Protein AF-A0A4U2Y3G5-F1 (afdb_monomer_lite)

Sequence (97 aa):
MNHSKRAIWLAVNSGHGDRLVEITQEHTRLARELIIDRYRLSEEEVEIYKARIEQLRRERESILKLFQEGGNEDGQQKNSLPKSIDHRYERPEYGCK

Organism: NCBI:txid2570228

pLDDT: mean 80.07, std 19.55, range [44.25, 97.62]

Structure (mmCIF, N/CA/C/O backbone):
data_AF-A0A4U2Y3G5-F1
#
_entry.id   AF-A0A4U2Y3G5-F1
#
loop_
_atom_site.group_PDB
_atom_site.id
_atom_site.type_symbol
_atom_site.label_atom_id
_atom_site.label_alt_id
_atom_site.label_comp_id
_atom_site.label_asym_id
_atom_site.label_entity_id
_atom_site.label_seq_id
_atom_site.pdbx_PDB_ins_code
_atom_site.Cartn_x
_atom_site.Cartn_y
_atom_site.Cartn_z
_atom_site.occupancy
_atom_site.B_iso_or_equiv
_atom_site.auth_seq_id
_atom_site.auth_comp_id
_atom_site.auth_asym_id
_atom_site.auth_atom_id
_atom_site.pdbx_PDB_model_num
ATOM 1 N N . MET A 1 1 ? -3.287 10.585 -7.423 1.00 55.94 1 MET A N 1
ATOM 2 C CA . MET A 1 1 ? -3.037 10.738 -8.877 1.00 55.94 1 MET A CA 1
ATOM 3 C C . MET A 1 1 ? -3.227 9.386 -9.547 1.00 55.94 1 MET A C 1
ATOM 5 O O . MET A 1 1 ? -2.917 8.382 -8.924 1.00 55.94 1 MET A O 1
ATOM 9 N N . ASN A 1 2 ? -3.743 9.338 -10.776 1.00 79.44 2 ASN A N 1
ATOM 10 C CA . ASN A 1 2 ? -3.848 8.076 -11.513 1.00 79.44 2 ASN A CA 1
ATOM 11 C C . ASN A 1 2 ? -2.529 7.801 -12.246 1.00 79.44 2 ASN A C 1
ATOM 13 O O . ASN A 1 2 ? -2.090 8.612 -13.062 1.00 79.44 2 ASN A O 1
ATOM 17 N N . HIS A 1 3 ? -1.899 6.666 -11.951 1.00 85.06 3 HIS A N 1
ATOM 18 C CA . HIS A 1 3 ? -0.705 6.223 -12.664 1.00 85.06 3 HIS A CA 1
ATOM 19 C C . HIS A 1 3 ? -1.080 5.660 -14.034 1.00 85.06 3 HIS A C 1
ATOM 21 O O . HIS A 1 3 ? -2.147 5.061 -14.201 1.00 85.06 3 HIS A O 1
ATOM 27 N N . SER A 1 4 ? -0.216 5.853 -15.033 1.00 89.56 4 SER A N 1
ATOM 28 C CA . SER A 1 4 ? -0.473 5.271 -16.352 1.00 89.56 4 SER A CA 1
ATOM 29 C C . SER A 1 4 ? -0.401 3.740 -16.267 1.00 89.56 4 SER A C 1
ATOM 31 O O . SER A 1 4 ? 0.413 3.187 -15.526 1.00 89.56 4 SER A O 1
ATOM 33 N N . LYS A 1 5 ? -1.224 3.026 -17.049 1.00 89.62 5 LYS A N 1
ATOM 34 C CA . LYS A 1 5 ? -1.173 1.549 -17.098 1.00 89.62 5 LYS A CA 1
ATOM 35 C C . LYS A 1 5 ? 0.233 1.042 -17.439 1.00 89.6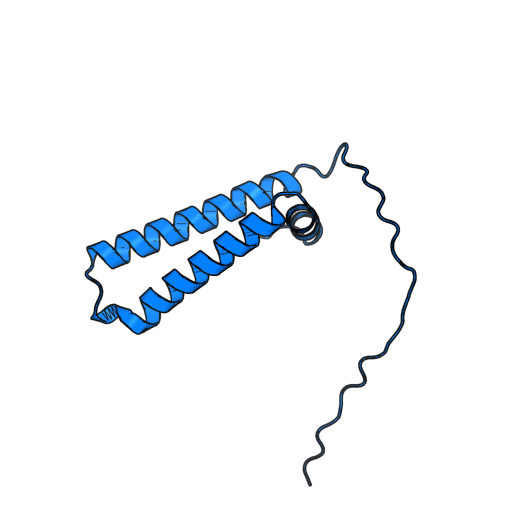2 5 LYS A C 1
ATOM 37 O O . LYS A 1 5 ? 0.659 0.018 -16.917 1.00 89.62 5 LYS A O 1
ATOM 42 N N . ARG A 1 6 ? 0.960 1.792 -18.277 1.00 90.00 6 ARG A N 1
ATOM 43 C CA . ARG A 1 6 ? 2.355 1.521 -18.631 1.00 90.00 6 ARG A CA 1
ATOM 44 C C . ARG A 1 6 ? 3.287 1.635 -17.423 1.00 90.00 6 ARG A C 1
ATOM 46 O O . ARG A 1 6 ? 4.088 0.733 -17.229 1.00 90.00 6 ARG A O 1
ATOM 53 N N . ALA A 1 7 ? 3.173 2.691 -16.616 1.00 88.88 7 ALA A N 1
ATOM 54 C CA . ALA A 1 7 ? 4.001 2.875 -15.421 1.00 88.88 7 ALA A CA 1
ATOM 55 C C . ALA A 1 7 ? 3.789 1.738 -14.413 1.00 88.88 7 ALA A C 1
ATOM 57 O O . ALA A 1 7 ? 4.751 1.181 -13.895 1.00 88.88 7 ALA A O 1
ATOM 58 N N . ILE A 1 8 ? 2.530 1.336 -14.207 1.00 89.69 8 ILE A N 1
ATOM 59 C CA . ILE A 1 8 ? 2.185 0.194 -13.350 1.00 89.69 8 ILE A CA 1
ATOM 60 C C . ILE A 1 8 ? 2.814 -1.090 -13.899 1.00 89.69 8 ILE A C 1
ATOM 62 O O . ILE A 1 8 ? 3.452 -1.826 -13.154 1.00 89.69 8 ILE A O 1
ATOM 66 N N . TRP A 1 9 ? 2.673 -1.349 -15.202 1.00 91.44 9 TRP A N 1
ATOM 67 C CA . TRP A 1 9 ? 3.247 -2.539 -15.828 1.00 91.44 9 TRP A CA 1
ATOM 68 C C . TRP A 1 9 ? 4.777 -2.574 -15.715 1.00 91.44 9 TRP A C 1
ATOM 70 O O . TRP A 1 9 ? 5.332 -3.611 -15.367 1.00 91.44 9 TRP A O 1
ATOM 80 N N . LEU A 1 10 ? 5.461 -1.451 -15.951 1.00 91.75 10 LEU A N 1
ATOM 81 C CA . LEU A 1 10 ? 6.918 -1.367 -15.812 1.00 91.75 10 LEU A CA 1
ATOM 82 C C . LEU A 1 10 ? 7.363 -1.584 -14.364 1.00 91.75 10 LEU A C 1
ATOM 84 O O . LEU A 1 10 ? 8.282 -2.358 -14.130 1.00 91.75 10 LEU A O 1
ATOM 88 N N . ALA A 1 11 ? 6.680 -0.969 -13.397 1.00 91.25 11 ALA A N 1
ATOM 89 C CA . ALA A 1 11 ? 7.004 -1.128 -11.984 1.00 91.25 11 ALA A CA 1
ATOM 90 C C . ALA A 1 11 ? 6.859 -2.588 -11.525 1.00 91.25 11 ALA A C 1
ATOM 92 O O . ALA A 1 11 ? 7.741 -3.108 -10.846 1.00 91.25 11 ALA A O 1
ATOM 93 N N . VAL A 1 12 ? 5.789 -3.270 -11.947 1.00 91.38 12 VAL A N 1
ATOM 94 C CA . VAL A 1 12 ? 5.534 -4.680 -11.603 1.00 91.38 12 VAL A CA 1
ATOM 95 C C . VAL A 1 12 ? 6.556 -5.627 -12.235 1.00 91.38 12 VAL A C 1
ATOM 97 O O . VAL A 1 12 ? 6.958 -6.586 -11.591 1.00 91.38 12 VAL A O 1
ATOM 100 N N . ASN A 1 13 ? 6.998 -5.358 -13.467 1.00 91.38 13 ASN A N 1
ATOM 101 C CA . ASN A 1 13 ? 8.005 -6.180 -14.154 1.00 91.38 13 ASN A CA 1
ATOM 102 C C . ASN A 1 13 ? 9.453 -5.753 -13.854 1.00 91.38 13 ASN A C 1
ATOM 104 O O . ASN A 1 13 ? 10.391 -6.293 -14.438 1.00 91.38 13 ASN A O 1
ATOM 108 N N . SER A 1 14 ? 9.642 -4.775 -12.970 1.00 88.94 14 SER A N 1
ATOM 109 C CA . SER A 1 14 ? 10.952 -4.376 -12.458 1.00 88.94 14 SER A CA 1
ATOM 110 C C . SER A 1 14 ? 11.288 -5.134 -11.168 1.00 88.94 14 SER A C 1
ATOM 112 O O . SER A 1 14 ? 10.464 -5.875 -10.632 1.00 88.94 14 SER A O 1
ATOM 114 N N . GLY A 1 15 ? 12.462 -4.867 -10.589 1.00 91.38 15 GLY A N 1
ATOM 115 C CA . GLY A 1 15 ? 12.821 -5.357 -9.252 1.00 91.38 15 GLY A CA 1
ATOM 116 C C . GLY A 1 15 ? 11.920 -4.856 -8.109 1.00 91.38 15 GLY A C 1
ATOM 117 O O . GLY A 1 15 ? 12.083 -5.296 -6.978 1.00 91.38 15 GLY A O 1
ATOM 118 N N . HIS A 1 16 ? 10.967 -3.952 -8.371 1.00 93.50 16 HIS A N 1
ATOM 119 C CA . HIS A 1 16 ? 10.012 -3.459 -7.372 1.00 93.50 16 HIS A CA 1
ATOM 120 C C . HIS A 1 16 ? 8.703 -4.263 -7.298 1.00 93.50 16 HIS A C 1
ATOM 122 O O . HIS A 1 16 ? 7.871 -3.966 -6.438 1.00 93.50 16 HIS A O 1
ATOM 128 N N . GLY A 1 17 ? 8.501 -5.261 -8.168 1.00 93.25 17 GLY A N 1
ATOM 129 C CA . GLY A 1 17 ? 7.273 -6.063 -8.210 1.00 93.25 17 GLY A CA 1
ATOM 130 C C . GLY A 1 17 ? 6.943 -6.730 -6.872 1.00 93.25 17 GLY A C 1
ATOM 131 O O . GLY A 1 17 ? 5.853 -6.520 -6.338 1.00 93.25 17 GLY A O 1
ATOM 132 N N . ASP A 1 18 ? 7.905 -7.446 -6.288 1.00 94.62 18 ASP A N 1
ATOM 133 C CA . ASP A 1 18 ? 7.730 -8.124 -4.996 1.00 94.62 18 ASP A CA 1
ATOM 134 C C . ASP A 1 18 ? 7.383 -7.129 -3.884 1.00 94.62 18 ASP A C 1
ATOM 136 O O . ASP A 1 18 ? 6.440 -7.332 -3.116 1.00 94.62 18 ASP A O 1
ATOM 140 N N . ARG A 1 19 ? 8.060 -5.974 -3.865 1.00 95.81 19 ARG A N 1
ATOM 141 C CA . ARG A 1 19 ? 7.801 -4.929 -2.872 1.00 95.81 19 ARG A CA 1
ATOM 142 C C . ARG A 1 19 ? 6.389 -4.347 -2.988 1.00 95.81 19 ARG A C 1
ATOM 144 O O . ARG A 1 19 ? 5.739 -4.092 -1.976 1.00 95.81 19 ARG A O 1
ATOM 151 N N . LEU A 1 20 ? 5.878 -4.162 -4.207 1.00 95.44 20 LEU A N 1
ATOM 152 C CA . LEU A 1 20 ? 4.498 -3.712 -4.433 1.00 95.44 20 LEU A CA 1
ATOM 153 C C . LEU A 1 20 ? 3.468 -4.730 -3.917 1.00 95.44 20 LEU A C 1
ATOM 155 O O . LEU A 1 20 ? 2.409 -4.337 -3.410 1.00 95.44 20 LEU A O 1
ATOM 159 N N . VAL A 1 21 ? 3.772 -6.027 -4.019 1.00 95.69 21 VAL A N 1
ATOM 160 C CA . VAL A 1 21 ? 2.930 -7.098 -3.470 1.00 95.69 21 VAL A CA 1
ATOM 161 C C . VAL A 1 21 ? 2.934 -7.054 -1.944 1.00 95.69 21 VAL A C 1
ATOM 163 O O . VAL A 1 21 ? 1.854 -7.031 -1.350 1.00 95.69 21 VAL A O 1
ATOM 166 N N . GLU A 1 22 ? 4.105 -6.957 -1.310 1.00 97.00 22 GLU A N 1
ATOM 167 C CA . GLU A 1 22 ? 4.233 -6.840 0.151 1.00 97.00 22 GLU A CA 1
ATOM 168 C C . GLU A 1 22 ? 3.437 -5.650 0.700 1.00 97.00 22 GLU A C 1
ATOM 170 O O . GLU A 1 22 ? 2.641 -5.803 1.628 1.00 97.00 22 GLU A O 1
ATOM 175 N N . ILE A 1 23 ? 3.579 -4.477 0.072 1.00 97.00 23 ILE A N 1
ATOM 176 C CA . ILE A 1 23 ? 2.831 -3.267 0.438 1.00 97.00 23 ILE A CA 1
ATOM 177 C C . ILE A 1 23 ? 1.321 -3.525 0.380 1.00 97.00 23 ILE A C 1
ATOM 179 O O . ILE A 1 23 ? 0.575 -3.123 1.276 1.00 97.00 23 ILE A O 1
ATOM 183 N N . THR A 1 24 ? 0.852 -4.201 -0.671 1.00 95.44 24 THR A N 1
ATOM 184 C CA . THR A 1 24 ? -0.576 -4.489 -0.864 1.00 95.44 24 THR A CA 1
ATOM 185 C C . T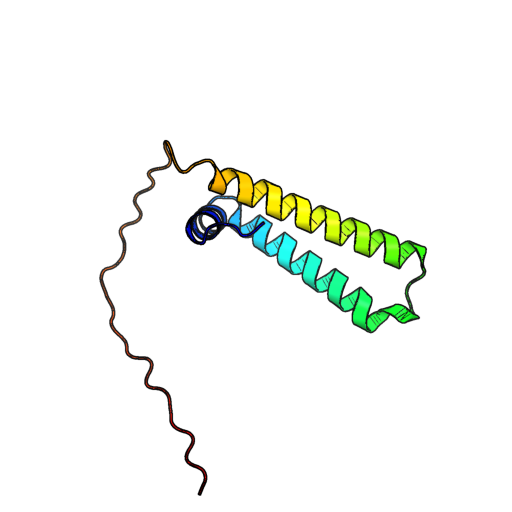HR A 1 24 ? -1.102 -5.468 0.184 1.00 95.44 24 THR A C 1
ATOM 187 O O . THR A 1 24 ? -2.210 -5.282 0.699 1.00 95.44 24 THR A O 1
ATOM 190 N N . GLN A 1 25 ? -0.318 -6.491 0.525 1.00 97.62 25 GLN A N 1
ATOM 191 C CA . GLN A 1 25 ? -0.663 -7.464 1.558 1.00 97.62 25 GLN A CA 1
ATOM 192 C C . GLN A 1 25 ? -0.741 -6.803 2.937 1.00 97.62 25 GLN A C 1
ATOM 194 O O . GLN A 1 25 ? -1.756 -6.951 3.620 1.00 97.62 25 GLN A O 1
ATOM 199 N N . GLU A 1 26 ? 0.272 -6.018 3.316 1.00 97.38 26 GLU A N 1
ATOM 200 C CA . GLU A 1 26 ? 0.304 -5.320 4.605 1.00 97.38 26 GLU A CA 1
ATOM 201 C C . GLU A 1 26 ? -0.840 -4.302 4.715 1.00 97.38 26 GLU A C 1
ATOM 203 O O . GLU A 1 26 ? -1.581 -4.303 5.698 1.00 97.38 26 GLU A O 1
ATOM 208 N N . HIS A 1 27 ? -1.065 -3.500 3.669 1.00 97.38 27 HIS A N 1
ATOM 209 C CA . HIS A 1 27 ? -2.178 -2.550 3.619 1.00 97.38 27 HIS A CA 1
ATOM 210 C C . HIS A 1 27 ? -3.530 -3.257 3.786 1.00 97.38 27 HIS A C 1
ATOM 212 O O . HIS A 1 27 ? -4.390 -2.794 4.534 1.00 97.38 27 HIS A O 1
ATOM 218 N N . THR A 1 28 ? -3.725 -4.390 3.105 1.00 96.00 28 THR A N 1
ATOM 219 C CA . THR A 1 28 ? -4.967 -5.168 3.200 1.00 96.00 28 THR A CA 1
ATOM 220 C C . THR A 1 28 ? -5.149 -5.772 4.589 1.00 96.00 28 THR A C 1
ATOM 222 O O . THR A 1 28 ? -6.271 -5.778 5.093 1.00 96.00 28 THR A O 1
ATOM 225 N N . ARG A 1 29 ? -4.072 -6.255 5.220 1.00 96.56 29 ARG A N 1
ATOM 226 C CA . ARG A 1 29 ? -4.109 -6.789 6.586 1.00 96.56 29 ARG A CA 1
ATOM 227 C C . ARG A 1 29 ? -4.549 -5.714 7.581 1.00 96.56 29 ARG A C 1
ATOM 229 O O . ARG A 1 29 ? -5.560 -5.902 8.248 1.00 96.56 29 ARG A O 1
ATOM 236 N N . LEU A 1 30 ? -3.872 -4.565 7.593 1.00 95.69 30 LEU A N 1
ATOM 237 C CA . LEU A 1 30 ? -4.183 -3.457 8.505 1.00 95.69 30 LEU A CA 1
ATOM 238 C C . LEU A 1 30 ? -5.596 -2.904 8.279 1.00 95.69 30 LEU A C 1
ATOM 240 O O . LEU A 1 30 ? -6.320 -2.620 9.229 1.00 95.69 30 LEU A O 1
ATOM 244 N N . ALA A 1 31 ? -6.028 -2.786 7.020 1.00 94.56 31 ALA A N 1
ATOM 245 C CA . ALA A 1 31 ? -7.384 -2.345 6.709 1.00 94.56 31 ALA A CA 1
ATOM 246 C C . ALA A 1 31 ? -8.445 -3.340 7.211 1.00 94.56 31 ALA A C 1
ATOM 248 O O . ALA A 1 31 ? -9.495 -2.918 7.688 1.00 94.56 31 ALA A O 1
ATOM 249 N N . ARG A 1 32 ? -8.182 -4.651 7.125 1.00 94.62 32 ARG A N 1
ATOM 250 C CA . ARG A 1 32 ? -9.081 -5.682 7.668 1.00 94.62 32 ARG A CA 1
ATOM 251 C C . ARG A 1 32 ? -9.140 -5.630 9.191 1.00 94.62 32 ARG A C 1
ATOM 253 O O . ARG A 1 32 ? -10.243 -5.649 9.724 1.00 94.62 32 ARG A O 1
ATOM 260 N N . GLU A 1 33 ? -7.999 -5.513 9.864 1.00 92.44 33 GLU A N 1
ATOM 261 C CA . GLU A 1 33 ? -7.920 -5.390 11.329 1.00 92.44 33 GLU A CA 1
ATOM 262 C C . GLU A 1 33 ? -8.687 -4.152 11.823 1.00 92.44 33 GLU A C 1
AT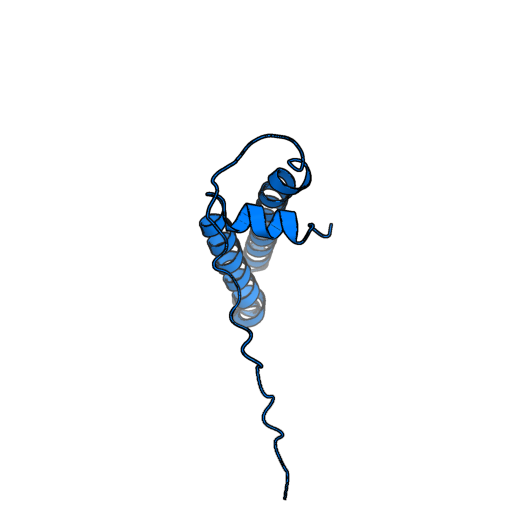OM 264 O O . GLU A 1 33 ? -9.499 -4.250 12.739 1.00 92.44 33 GLU A O 1
ATOM 269 N N . LEU A 1 34 ? -8.554 -3.010 11.136 1.00 92.50 34 LEU A N 1
ATOM 270 C CA . LEU A 1 34 ? -9.318 -1.793 11.440 1.00 92.50 34 LEU A CA 1
ATOM 271 C C . LEU A 1 34 ? -10.836 -1.933 11.247 1.00 92.50 34 LEU A C 1
ATOM 273 O O . LEU A 1 34 ? -11.590 -1.173 11.853 1.00 92.50 34 LEU A O 1
ATOM 277 N N . ILE A 1 35 ? -11.296 -2.842 10.382 1.00 91.19 35 ILE A N 1
ATOM 278 C CA . ILE A 1 35 ? -12.727 -3.074 10.132 1.00 91.19 35 ILE A CA 1
ATOM 279 C C . ILE A 1 35 ? -13.288 -4.105 11.115 1.00 91.19 35 ILE A C 1
ATOM 281 O O . ILE A 1 35 ? -14.366 -3.896 11.667 1.00 91.19 35 ILE A O 1
ATOM 285 N N . ILE A 1 36 ? -12.577 -5.216 11.314 1.00 89.62 36 ILE A N 1
ATOM 286 C CA . ILE A 1 36 ? -13.056 -6.382 12.066 1.00 89.62 36 ILE A CA 1
ATOM 287 C C . ILE A 1 36 ? -12.807 -6.207 13.566 1.00 89.62 36 ILE A C 1
ATOM 289 O O . ILE A 1 36 ? -13.724 -6.374 14.367 1.00 89.62 36 ILE A O 1
ATOM 293 N N . ASP A 1 37 ? -11.591 -5.821 13.947 1.00 88.06 37 ASP A N 1
ATOM 294 C CA . ASP A 1 37 ? -11.137 -5.786 15.339 1.00 88.06 37 ASP A CA 1
ATOM 295 C C . ASP A 1 37 ? -11.191 -4.381 15.948 1.00 88.06 37 ASP A C 1
ATOM 297 O O . ASP A 1 37 ? -10.653 -4.144 17.027 1.00 88.06 37 ASP A O 1
ATOM 301 N N . ARG A 1 38 ? -11.899 -3.439 15.309 1.00 82.25 38 ARG A N 1
ATOM 302 C CA . ARG A 1 38 ? -11.971 -2.035 15.746 1.00 82.25 38 ARG A CA 1
ATOM 303 C C . ARG A 1 38 ? -12.316 -1.863 17.226 1.00 82.25 38 ARG A C 1
ATOM 305 O O . ARG A 1 38 ? -11.787 -0.972 17.871 1.00 82.25 38 ARG A O 1
ATOM 312 N N . TYR A 1 39 ? -13.208 -2.698 17.754 1.00 84.75 39 TYR A N 1
ATOM 313 C CA . TYR A 1 39 ? -13.665 -2.633 19.147 1.00 84.75 39 TYR A CA 1
ATOM 314 C C . TYR A 1 39 ? -12.638 -3.157 20.162 1.00 84.75 39 TYR A C 1
ATOM 316 O O . TYR A 1 39 ? -12.821 -2.969 21.361 1.00 84.75 39 TYR A O 1
ATOM 324 N N . ARG A 1 40 ? -11.597 -3.853 19.693 1.00 89.81 40 ARG A N 1
ATOM 325 C CA . ARG A 1 40 ? -10.503 -4.401 20.506 1.00 89.81 40 ARG A CA 1
ATOM 326 C C . ARG A 1 40 ? -9.260 -3.517 20.499 1.00 89.81 40 ARG A C 1
ATOM 328 O O . ARG A 1 40 ? -8.398 -3.714 21.346 1.00 89.81 40 ARG A O 1
ATOM 335 N N . LEU A 1 41 ? -9.178 -2.586 19.553 1.00 89.62 41 LEU A N 1
ATOM 336 C CA . LEU A 1 41 ? -8.065 -1.661 19.411 1.00 89.62 41 LEU A CA 1
ATOM 337 C C . LEU A 1 41 ? -8.312 -0.405 20.248 1.00 89.62 41 LEU A C 1
ATOM 339 O O . LEU A 1 41 ? -9.415 0.145 20.271 1.00 89.62 41 LEU A O 1
ATOM 343 N N . SER A 1 42 ? -7.262 0.072 20.901 1.00 92.75 42 SER A N 1
ATOM 344 C CA . SER A 1 42 ? -7.229 1.406 21.491 1.00 92.75 42 SER A CA 1
ATOM 345 C C . SER A 1 42 ? -7.221 2.492 20.408 1.00 92.75 42 SER A C 1
ATOM 347 O O . SER A 1 42 ? -6.873 2.253 19.249 1.00 92.75 42 SER A O 1
ATOM 349 N N . GLU A 1 43 ? -7.578 3.722 20.782 1.00 91.75 43 GLU A N 1
ATOM 350 C CA . GLU A 1 43 ? -7.501 4.867 19.864 1.00 91.75 43 GLU A CA 1
ATOM 351 C C . GLU A 1 43 ? -6.071 5.107 19.357 1.00 91.75 43 GLU A C 1
ATOM 353 O O . GLU A 1 43 ? -5.883 5.456 18.191 1.00 91.75 43 GLU A O 1
ATOM 358 N N . GLU A 1 44 ? -5.067 4.854 20.200 1.00 94.50 44 GLU A N 1
ATOM 359 C CA . GLU A 1 44 ? -3.653 4.960 19.837 1.00 94.50 44 GLU A CA 1
ATOM 360 C C . GLU A 1 44 ? -3.265 3.921 18.774 1.00 94.50 44 GLU A C 1
ATOM 362 O O . GLU A 1 44 ? -2.687 4.275 17.747 1.00 94.50 44 GLU A O 1
ATOM 367 N N . GLU A 1 45 ? -3.649 2.653 18.953 1.00 92.75 45 GLU A N 1
ATOM 368 C CA . GLU A 1 45 ? -3.386 1.589 17.971 1.00 92.75 45 GLU A CA 1
ATOM 369 C C . GLU A 1 45 ? -4.073 1.860 16.631 1.00 92.75 45 GLU A C 1
ATOM 371 O O . GLU A 1 45 ? -3.478 1.668 15.567 1.00 92.75 45 GLU A O 1
ATOM 376 N N . VAL A 1 46 ? -5.310 2.363 16.669 1.00 93.25 46 VAL A N 1
ATOM 377 C CA . VAL A 1 46 ? -6.034 2.777 15.463 1.00 93.25 46 VAL A CA 1
ATOM 378 C C . VAL A 1 46 ? -5.258 3.857 14.709 1.00 93.25 46 VAL A C 1
ATOM 380 O O . VAL A 1 46 ? -5.163 3.800 13.479 1.00 93.25 46 VAL A O 1
ATOM 383 N N . GLU A 1 47 ? -4.693 4.835 15.415 1.00 94.81 47 GLU A N 1
ATOM 384 C CA . GLU A 1 47 ? -3.934 5.913 14.785 1.00 94.81 47 GLU A CA 1
ATOM 385 C C . GLU A 1 47 ? -2.590 5.426 14.231 1.00 94.81 47 GLU A C 1
ATOM 387 O O . GLU A 1 47 ? -2.225 5.780 13.107 1.00 94.81 47 GLU A O 1
ATOM 392 N N . ILE A 1 48 ? -1.911 4.515 14.937 1.00 95.44 48 ILE A N 1
ATOM 393 C CA . ILE A 1 48 ? -0.706 3.834 14.441 1.00 95.44 48 ILE A CA 1
ATOM 394 C C . ILE A 1 48 ? -1.011 3.083 13.138 1.00 95.44 48 ILE A C 1
ATOM 396 O O . ILE A 1 48 ? -0.264 3.194 12.162 1.00 95.44 48 ILE A O 1
ATOM 400 N N . TYR A 1 49 ? -2.124 2.348 13.078 1.00 95.31 49 TYR A N 1
ATOM 401 C CA . TYR A 1 49 ? -2.488 1.571 11.890 1.00 95.31 49 TYR A CA 1
ATOM 402 C C . TYR A 1 49 ? -2.807 2.476 10.701 1.00 95.31 49 TYR A C 1
ATOM 404 O O . TYR A 1 49 ? -2.360 2.208 9.582 1.00 95.31 49 TYR A O 1
ATOM 412 N N . LYS A 1 50 ? -3.520 3.586 10.924 1.00 95.19 50 LYS A N 1
ATOM 413 C CA . LYS A 1 50 ? -3.759 4.592 9.879 1.00 95.19 50 LYS A CA 1
ATOM 414 C C . LYS A 1 50 ? -2.459 5.223 9.389 1.00 95.19 50 LYS A C 1
ATOM 416 O O . LYS A 1 50 ? -2.264 5.325 8.178 1.00 95.19 50 LYS A O 1
ATOM 421 N N . ALA A 1 51 ? -1.569 5.613 10.301 1.00 96.69 51 ALA A N 1
ATOM 422 C CA . ALA A 1 51 ? -0.275 6.191 9.952 1.00 96.69 51 ALA A CA 1
ATOM 423 C C . ALA A 1 51 ? 0.559 5.211 9.115 1.00 96.69 51 ALA A C 1
ATOM 425 O O . ALA A 1 51 ? 1.150 5.597 8.103 1.00 96.69 51 ALA A O 1
ATOM 426 N N . ARG A 1 52 ? 0.536 3.920 9.470 1.00 97.25 52 ARG A N 1
ATOM 427 C CA . ARG A 1 52 ? 1.216 2.870 8.710 1.00 97.25 52 ARG A CA 1
ATOM 428 C C . ARG A 1 52 ? 0.607 2.663 7.323 1.00 97.25 52 ARG A C 1
ATOM 430 O O . ARG A 1 52 ? 1.343 2.587 6.343 1.00 97.25 52 ARG A O 1
ATOM 437 N N . ILE A 1 53 ? -0.721 2.635 7.214 1.00 96.88 53 ILE A N 1
ATOM 438 C CA . ILE A 1 53 ? -1.436 2.583 5.928 1.00 96.88 53 ILE A CA 1
ATOM 439 C C . ILE A 1 53 ? -1.044 3.761 5.030 1.00 96.88 53 ILE A C 1
ATOM 441 O O . ILE A 1 53 ? -0.815 3.578 3.834 1.00 96.88 53 ILE A O 1
ATOM 445 N N . GLU A 1 54 ? -0.947 4.963 5.592 1.00 97.25 54 GLU A N 1
ATOM 446 C CA . GLU A 1 54 ? -0.552 6.159 4.852 1.00 97.25 54 GLU A CA 1
ATOM 447 C C . GLU A 1 54 ? 0.911 6.091 4.393 1.00 97.25 54 GLU A C 1
ATOM 449 O O . GLU A 1 54 ? 1.217 6.402 3.241 1.00 97.25 54 GLU A O 1
ATOM 454 N N . GLN A 1 55 ? 1.815 5.593 5.240 1.00 97.38 55 GLN A N 1
ATOM 455 C CA . GLN A 1 55 ? 3.204 5.341 4.854 1.00 97.38 55 GLN A CA 1
ATOM 456 C C . GLN A 1 55 ? 3.295 4.357 3.676 1.00 97.38 55 GLN A C 1
ATOM 458 O O . GLN A 1 55 ? 3.989 4.636 2.699 1.00 97.38 55 GLN A O 1
ATOM 463 N N . LEU A 1 56 ? 2.553 3.247 3.731 1.00 97.25 56 LEU A N 1
ATOM 464 C CA . LEU A 1 56 ? 2.491 2.249 2.658 1.00 97.25 56 LEU A CA 1
ATOM 465 C C . LEU A 1 56 ? 1.961 2.842 1.343 1.00 97.25 56 LEU A C 1
ATOM 467 O O . LEU A 1 56 ? 2.447 2.509 0.261 1.00 97.25 56 LEU A O 1
ATOM 471 N N . ARG A 1 57 ? 0.988 3.759 1.413 1.00 95.69 57 ARG A N 1
ATOM 472 C CA . ARG A 1 57 ? 0.483 4.476 0.230 1.00 95.69 57 ARG A CA 1
ATOM 473 C C . ARG A 1 57 ? 1.546 5.375 -0.385 1.00 95.69 57 ARG A C 1
ATOM 475 O O . ARG A 1 57 ? 1.724 5.325 -1.600 1.00 95.69 57 ARG A O 1
ATOM 482 N N . ARG A 1 58 ? 2.269 6.140 0.435 1.00 96.31 58 ARG A N 1
ATOM 483 C CA . ARG A 1 58 ? 3.366 7.007 -0.025 1.00 96.31 58 ARG A CA 1
ATOM 484 C C . ARG A 1 58 ? 4.505 6.208 -0.643 1.00 96.31 58 ARG A C 1
ATOM 486 O O . ARG A 1 58 ? 5.047 6.626 -1.659 1.00 96.31 58 ARG A O 1
ATOM 493 N N . GLU A 1 59 ? 4.839 5.055 -0.069 1.00 96.06 59 GLU A N 1
ATOM 494 C CA . GLU A 1 59 ? 5.862 4.160 -0.616 1.00 96.06 59 GLU A CA 1
ATOM 495 C C . GLU A 1 59 ? 5.445 3.584 -1.976 1.00 96.06 59 GLU A C 1
ATOM 497 O O . GLU A 1 59 ? 6.213 3.608 -2.934 1.00 96.06 59 GLU A O 1
ATOM 502 N N . ARG A 1 60 ? 4.191 3.139 -2.115 1.00 95.12 60 ARG A N 1
ATOM 503 C CA . ARG A 1 60 ? 3.664 2.721 -3.421 1.00 95.12 60 ARG A CA 1
ATOM 504 C C . ARG A 1 60 ? 3.730 3.861 -4.439 1.00 95.12 60 ARG A C 1
ATOM 506 O O . ARG A 1 60 ? 4.111 3.642 -5.586 1.00 95.12 60 ARG A O 1
ATOM 513 N N . GLU A 1 61 ? 3.324 5.065 -4.043 1.00 93.94 61 GLU A N 1
ATOM 514 C CA . GLU A 1 61 ? 3.330 6.234 -4.925 1.00 93.94 61 GLU A CA 1
ATOM 515 C C . GLU A 1 61 ? 4.742 6.640 -5.343 1.00 93.94 61 GLU A C 1
ATOM 517 O O . GLU A 1 61 ? 4.942 6.972 -6.511 1.00 93.94 61 GLU A O 1
ATOM 522 N N . SER A 1 62 ? 5.725 6.569 -4.441 1.00 93.62 62 SER A N 1
ATOM 523 C CA . SER A 1 62 ? 7.117 6.870 -4.779 1.00 93.62 62 SER A CA 1
ATOM 524 C C . SER A 1 62 ? 7.668 5.873 -5.797 1.00 93.62 62 SER A C 1
ATOM 526 O O . SER A 1 62 ? 8.240 6.307 -6.794 1.00 93.62 62 SER A O 1
ATOM 528 N N . ILE A 1 63 ? 7.407 4.571 -5.621 1.00 92.94 63 ILE A N 1
ATOM 529 C CA . ILE A 1 63 ? 7.783 3.532 -6.592 1.00 92.94 63 ILE A CA 1
ATOM 530 C C . ILE A 1 63 ? 7.141 3.825 -7.949 1.00 92.94 63 ILE A C 1
ATOM 532 O O . ILE A 1 63 ? 7.832 3.896 -8.960 1.00 92.94 63 ILE A O 1
ATOM 536 N N . LEU A 1 64 ? 5.823 4.034 -7.990 1.00 92.12 64 LEU A N 1
ATOM 537 C CA . LEU A 1 64 ? 5.113 4.256 -9.252 1.00 92.12 64 LEU A CA 1
ATOM 538 C C . LEU A 1 64 ? 5.524 5.563 -9.941 1.00 92.12 64 LEU A C 1
ATOM 540 O O . LEU A 1 64 ? 5.486 5.637 -11.170 1.00 92.12 64 LEU A O 1
ATOM 544 N N . LYS A 1 65 ? 5.946 6.580 -9.181 1.00 92.00 65 LYS A N 1
ATOM 545 C CA . LYS A 1 65 ? 6.446 7.844 -9.730 1.00 92.00 65 LYS A CA 1
ATOM 546 C C . LYS A 1 65 ? 7.735 7.657 -10.536 1.00 92.00 65 LYS A C 1
ATOM 548 O O . LYS A 1 65 ? 7.840 8.256 -11.605 1.00 92.00 65 LYS A O 1
ATOM 553 N N . LEU A 1 66 ? 8.640 6.768 -10.109 1.00 91.12 66 LEU A N 1
ATOM 554 C CA . LEU A 1 66 ? 9.872 6.446 -10.853 1.00 91.12 66 LEU A CA 1
ATOM 555 C C . 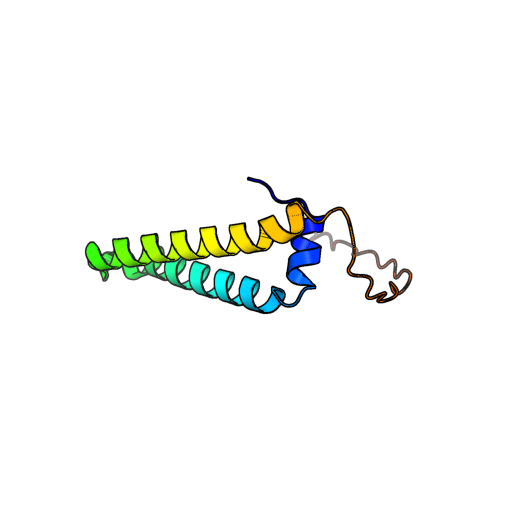LEU A 1 66 ? 9.571 6.017 -12.299 1.00 91.12 66 LEU A C 1
ATOM 557 O O . LEU A 1 66 ? 10.263 6.404 -13.236 1.00 91.12 66 LEU A O 1
ATOM 561 N N . PHE A 1 67 ? 8.482 5.272 -12.492 1.00 89.06 67 PHE A N 1
ATOM 562 C CA . PHE A 1 67 ? 8.064 4.749 -13.797 1.00 89.06 67 PHE A CA 1
ATOM 563 C C . PHE A 1 67 ? 7.064 5.648 -14.535 1.00 89.06 67 PHE A C 1
ATOM 565 O O . PHE A 1 67 ? 6.691 5.356 -15.673 1.00 89.06 67 PHE A O 1
ATOM 572 N N . GLN A 1 68 ? 6.608 6.729 -13.900 1.00 84.88 68 GLN A N 1
ATOM 573 C CA . GLN A 1 68 ? 5.747 7.736 -14.517 1.00 84.88 68 GLN A CA 1
ATOM 574 C C . GLN A 1 68 ? 6.578 8.736 -15.335 1.00 84.88 68 GLN A C 1
ATOM 576 O O . GLN A 1 68 ? 6.134 9.177 -16.393 1.00 84.88 68 GLN A O 1
ATOM 581 N N . GLU A 1 69 ? 7.775 9.070 -14.846 1.00 71.19 69 GLU A N 1
ATOM 582 C CA . GLU A 1 69 ? 8.668 10.085 -15.422 1.00 71.19 69 GLU A CA 1
ATOM 583 C C . GLU A 1 69 ? 9.733 9.464 -16.360 1.00 71.19 69 GLU A C 1
ATOM 585 O O . GLU A 1 69 ? 10.202 10.130 -17.278 1.00 71.19 69 GLU A O 1
ATOM 590 N N . GLY A 1 70 ? 10.021 8.159 -16.237 1.00 57.97 70 GLY A N 1
ATOM 591 C CA . GLY A 1 70 ? 10.972 7.388 -17.066 1.00 57.97 70 GLY A CA 1
ATOM 592 C C . GLY A 1 70 ? 10.454 6.913 -18.435 1.00 57.97 70 GLY A C 1
ATOM 593 O O . GLY A 1 70 ? 10.797 5.829 -18.902 1.00 57.97 70 GLY A O 1
ATOM 594 N N . GLY A 1 71 ? 9.602 7.701 -19.096 1.00 51.16 71 GLY A N 1
ATOM 595 C CA . GLY A 1 71 ? 9.219 7.469 -20.496 1.00 51.16 71 GLY A CA 1
ATOM 596 C C . GLY A 1 71 ? 10.352 7.707 -21.502 1.00 51.16 71 GLY A C 1
ATOM 597 O O . GLY A 1 71 ? 10.181 7.362 -22.669 1.00 51.16 71 GLY A O 1
ATOM 598 N N . ASN A 1 72 ? 11.486 8.245 -21.048 1.00 49.59 72 ASN A N 1
ATOM 599 C CA . ASN A 1 72 ? 12.683 8.471 -21.838 1.00 49.59 72 ASN A CA 1
ATOM 600 C C . ASN A 1 72 ? 13.863 7.752 -21.169 1.00 49.59 72 ASN A C 1
ATOM 602 O O . ASN A 1 72 ? 14.169 8.018 -20.013 1.00 49.59 72 ASN A O 1
ATOM 606 N N . GLU A 1 73 ? 14.495 6.880 -21.953 1.00 52.09 73 GLU A N 1
ATOM 607 C CA . GLU A 1 73 ? 15.878 6.410 -21.803 1.00 52.09 73 GLU A CA 1
ATOM 608 C C . GLU A 1 73 ? 16.115 5.245 -20.813 1.00 52.09 73 GLU A C 1
ATOM 610 O O . GLU A 1 73 ? 16.238 5.380 -19.602 1.00 52.09 73 GLU A O 1
ATOM 615 N N . ASP A 1 74 ? 16.226 4.073 -21.448 1.00 48.62 74 ASP A N 1
ATOM 616 C CA . ASP A 1 74 ? 17.186 3.006 -21.156 1.00 48.62 74 ASP A CA 1
ATOM 617 C C . ASP A 1 74 ? 16.879 1.969 -20.070 1.00 48.62 74 ASP A C 1
ATOM 619 O O . ASP A 1 74 ? 17.303 2.011 -18.920 1.00 48.62 74 ASP A O 1
ATOM 623 N N . GLY A 1 75 ? 16.232 0.904 -20.550 1.00 47.28 75 GLY A N 1
ATOM 624 C CA . GLY A 1 75 ? 16.147 -0.400 -19.903 1.00 47.28 75 GLY A CA 1
ATOM 625 C C . GLY A 1 75 ? 15.678 -1.476 -20.879 1.00 47.28 75 GLY A C 1
ATOM 626 O O . GLY A 1 75 ? 14.722 -2.197 -20.605 1.00 47.28 75 GLY A O 1
ATOM 627 N N . GLN A 1 76 ? 16.293 -1.555 -22.066 1.00 47.22 76 GLN A N 1
ATOM 628 C CA . GLN A 1 76 ? 16.115 -2.695 -22.968 1.00 47.22 76 GLN A CA 1
ATOM 629 C C . GLN A 1 76 ? 16.608 -3.979 -22.285 1.00 47.22 76 GLN A C 1
ATOM 631 O O . GLN A 1 76 ? 17.773 -4.346 -22.396 1.00 47.22 76 GLN A O 1
ATOM 636 N N . GLN A 1 77 ? 15.695 -4.732 -21.680 1.00 48.62 77 GLN A N 1
ATOM 637 C CA . GLN A 1 77 ? 15.756 -6.188 -21.735 1.00 48.62 77 GLN A CA 1
ATOM 638 C C . GLN A 1 77 ? 14.563 -6.677 -22.545 1.00 48.62 77 GLN A C 1
ATOM 640 O O . GLN A 1 77 ? 13.414 -6.716 -22.113 1.00 48.62 77 GLN A O 1
ATOM 645 N N . LYS A 1 78 ? 14.881 -6.963 -23.808 1.00 54.84 78 LYS A N 1
ATOM 646 C CA . LYS A 1 78 ? 14.011 -7.562 -24.808 1.00 54.84 78 LYS A CA 1
ATOM 647 C C . LYS A 1 78 ? 13.628 -8.962 -24.331 1.00 54.84 78 LYS A C 1
ATOM 649 O O . LYS A 1 78 ? 14.375 -9.901 -24.569 1.00 54.84 78 LYS A O 1
ATOM 654 N N . ASN A 1 79 ? 12.456 -9.102 -23.725 1.00 44.25 79 ASN A N 1
ATOM 655 C CA . ASN A 1 79 ? 11.768 -10.385 -23.695 1.00 44.25 79 ASN A CA 1
ATOM 656 C C . ASN A 1 79 ? 10.670 -10.340 -24.752 1.00 44.25 79 ASN A C 1
ATOM 658 O O . ASN A 1 79 ? 9.653 -9.662 -24.617 1.00 44.25 79 ASN A O 1
ATOM 662 N N . SER A 1 80 ? 10.973 -11.008 -25.861 1.00 45.81 80 SER A N 1
ATOM 663 C CA . SER A 1 80 ? 10.109 -11.265 -27.002 1.00 45.81 80 SER A CA 1
ATOM 664 C C . SER A 1 80 ? 8.695 -11.637 -26.554 1.00 45.81 80 SER A C 1
ATOM 666 O O . SER A 1 80 ? 8.511 -12.625 -25.846 1.00 45.81 80 SER A O 1
ATOM 668 N N . LEU A 1 81 ? 7.693 -10.870 -26.996 1.00 48.28 81 LEU A N 1
ATOM 669 C CA . LEU A 1 81 ? 6.297 -11.286 -26.889 1.00 48.28 81 LEU A CA 1
ATOM 670 C C . LEU A 1 81 ? 6.131 -12.648 -27.586 1.00 48.28 81 LEU A C 1
ATOM 672 O O . LEU A 1 81 ? 6.466 -12.745 -28.774 1.00 48.28 81 LEU A O 1
ATOM 676 N N . PRO A 1 82 ? 5.568 -13.683 -26.937 1.00 46.09 82 PRO A N 1
ATOM 677 C CA . PRO A 1 82 ? 4.991 -14.776 -27.692 1.00 46.09 82 PRO A CA 1
ATOM 678 C C . PRO A 1 82 ? 3.785 -14.222 -28.459 1.00 46.09 82 PRO A C 1
ATOM 680 O O . PRO A 1 82 ? 2.880 -13.600 -27.897 1.00 46.09 82 PRO A O 1
ATOM 683 N N . LYS A 1 83 ? 3.822 -14.401 -29.779 1.00 52.56 83 LYS A N 1
ATOM 684 C CA . LYS A 1 83 ? 2.716 -14.092 -30.681 1.00 52.56 83 LYS A CA 1
ATOM 685 C C . LYS A 1 83 ? 1.473 -14.876 -30.242 1.00 52.56 83 LYS A C 1
ATOM 687 O O . LYS A 1 83 ? 1.551 -16.086 -30.075 1.00 52.56 83 LYS A O 1
ATOM 692 N N . SER A 1 84 ? 0.358 -14.154 -30.113 1.00 52.72 84 SER A N 1
ATOM 693 C CA . SER A 1 84 ? -1.016 -14.594 -30.401 1.00 52.72 84 SER A CA 1
ATOM 694 C C . SER A 1 84 ? -1.421 -16.008 -29.961 1.00 52.72 84 SER A C 1
ATOM 696 O O . SER A 1 84 ? -1.145 -16.980 -30.660 1.00 52.72 84 SER A O 1
ATOM 698 N N . ILE A 1 85 ? -2.246 -16.092 -28.915 1.00 53.62 85 ILE A N 1
ATOM 699 C CA . ILE A 1 85 ? -3.305 -17.105 -28.868 1.00 53.62 85 ILE A CA 1
ATOM 700 C C . ILE A 1 85 ? -4.623 -16.372 -28.624 1.00 53.62 85 ILE A C 1
ATOM 702 O O . ILE A 1 85 ? -4.959 -15.996 -27.503 1.00 53.62 85 ILE A O 1
ATOM 706 N N . ASP A 1 86 ? -5.347 -16.145 -29.718 1.00 54.12 86 ASP A N 1
ATOM 707 C CA . ASP A 1 86 ? -6.779 -15.870 -29.721 1.00 54.12 86 ASP A CA 1
ATOM 708 C C . ASP A 1 86 ? -7.508 -17.071 -29.118 1.00 54.12 86 ASP A C 1
ATOM 710 O O . ASP A 1 86 ? -7.818 -18.026 -29.826 1.00 54.12 86 ASP A O 1
ATOM 714 N N . HIS A 1 87 ? -7.816 -17.035 -27.824 1.00 49.47 87 HIS A N 1
ATOM 715 C CA . HIS A 1 87 ? -8.849 -17.885 -27.233 1.00 49.47 87 HIS A CA 1
ATOM 716 C C . HIS A 1 87 ? -9.851 -17.010 -26.485 1.00 49.47 87 HIS A C 1
ATOM 718 O O . HIS A 1 87 ? -9.786 -16.794 -25.279 1.00 49.47 87 HIS A O 1
ATOM 724 N N . ARG A 1 88 ? -10.768 -16.452 -27.282 1.00 46.19 88 ARG A N 1
ATOM 725 C CA . ARG A 1 88 ? -12.219 -16.549 -27.087 1.00 46.19 88 ARG A CA 1
ATOM 726 C C . ARG A 1 88 ? -12.605 -17.136 -25.715 1.00 46.19 88 ARG A C 1
ATOM 728 O O . ARG A 1 88 ? -12.800 -18.340 -25.587 1.00 46.19 88 ARG A O 1
ATOM 735 N N . TYR A 1 89 ? -12.750 -16.285 -24.702 1.00 47.53 89 TYR A N 1
ATOM 736 C CA . TYR A 1 89 ? -13.548 -16.644 -23.532 1.00 47.53 89 TYR A CA 1
ATOM 737 C C . TYR A 1 89 ? -15.013 -16.616 -23.969 1.00 47.53 89 TYR A C 1
ATOM 739 O O . TYR A 1 89 ? -15.645 -15.559 -24.004 1.00 47.53 89 TYR A O 1
ATOM 747 N N . GLU A 1 90 ? -15.536 -17.773 -24.371 1.00 49.25 90 GLU A N 1
ATOM 748 C CA . GLU A 1 90 ? -16.976 -17.962 -24.497 1.00 49.25 90 GLU A CA 1
ATOM 749 C C . GLU A 1 90 ? -17.594 -17.808 -23.105 1.00 49.25 90 GLU A C 1
ATOM 751 O O . GLU A 1 90 ? -17.288 -18.543 -22.166 1.00 49.25 90 GLU A O 1
ATOM 756 N N . ARG A 1 91 ? -18.423 -16.774 -22.961 1.00 51.03 91 ARG A N 1
ATOM 757 C CA . ARG A 1 91 ? -19.267 -16.533 -21.795 1.00 51.03 91 ARG A CA 1
ATOM 758 C C . ARG A 1 91 ? -20.319 -17.654 -21.749 1.00 51.03 91 ARG A C 1
ATOM 760 O O . ARG A 1 91 ? -21.109 -17.728 -22.687 1.00 51.03 91 ARG A O 1
ATOM 767 N N . PRO A 1 92 ? -20.390 -18.492 -20.700 1.00 51.69 92 PRO A N 1
ATOM 768 C CA . PRO A 1 92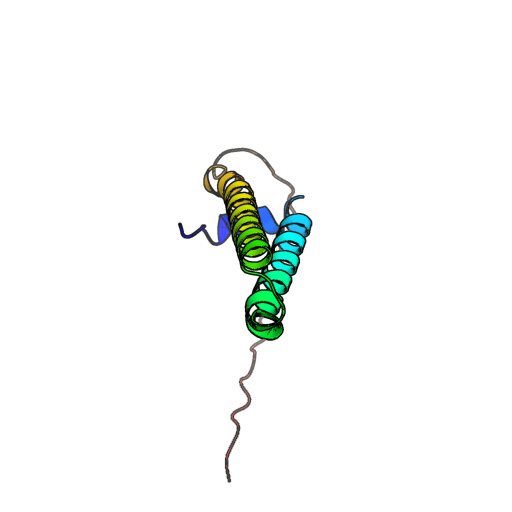 ? -21.522 -19.389 -20.543 1.00 51.69 92 PRO A CA 1
ATOM 769 C C . PRO A 1 92 ? -22.743 -18.551 -20.159 1.00 51.69 92 PRO A C 1
ATOM 771 O O . PRO A 1 92 ? -22.753 -17.888 -19.118 1.00 51.69 92 PRO A O 1
ATOM 774 N N . GLU A 1 93 ? -23.760 -18.541 -21.017 1.00 60.22 93 GLU A N 1
ATOM 775 C CA . GLU A 1 93 ? -25.068 -18.007 -20.660 1.00 60.22 93 GLU A CA 1
ATOM 776 C C . GLU A 1 93 ? -25.719 -18.954 -19.649 1.00 60.22 93 GLU A C 1
ATOM 778 O O . GLU A 1 93 ? -26.065 -20.093 -19.965 1.00 60.22 93 GLU A O 1
ATOM 783 N N . TYR A 1 94 ? -25.868 -18.495 -18.408 1.00 57.00 94 TYR A N 1
ATOM 784 C CA . TYR A 1 94 ? -26.697 -19.178 -17.423 1.00 57.00 94 TYR A CA 1
ATOM 785 C C . TYR A 1 94 ? -28.163 -19.033 -17.843 1.00 57.00 94 TYR A C 1
ATOM 787 O O . TYR A 1 94 ? -28.794 -18.004 -17.605 1.00 57.00 94 TYR A O 1
ATOM 795 N N . GLY A 1 95 ? -28.702 -20.066 -18.489 1.00 52.75 95 GLY A N 1
ATOM 796 C CA . GLY A 1 95 ? -30.131 -20.198 -18.741 1.00 52.75 95 GLY A CA 1
ATOM 797 C C . GLY A 1 95 ? -30.870 -20.573 -17.456 1.00 52.75 95 GLY A C 1
ATOM 798 O O . GLY A 1 95 ? -30.702 -21.677 -16.947 1.00 52.75 95 GLY A O 1
ATOM 799 N N . CYS A 1 96 ? -31.705 -19.664 -16.951 1.00 45.06 96 CYS A N 1
ATOM 800 C CA . CYS A 1 96 ? -32.811 -20.013 -16.060 1.00 45.06 96 CYS A CA 1
ATOM 801 C C . CYS A 1 96 ? -33.902 -20.714 -16.882 1.00 45.06 96 CYS A C 1
ATOM 803 O O . CYS A 1 96 ? -34.427 -20.134 -17.835 1.00 45.06 96 CYS A O 1
ATOM 805 N N . LYS A 1 97 ? -34.252 -21.939 -16.496 1.00 56.03 97 LYS A N 1
ATOM 806 C CA . LYS A 1 97 ? -35.557 -22.548 -16.753 1.00 56.03 97 LYS A CA 1
ATOM 807 C C . LYS A 1 97 ? -36.097 -23.078 -15.439 1.00 56.03 97 LYS A C 1
ATOM 809 O O . LYS A 1 97 ? -35.276 -23.634 -14.677 1.00 56.03 97 LYS A O 1
#

Foldseek 3Di:
DDFDPQLVVVLCPDPNVVVLVVLVVLLVVLVVCCVPVVVVDDPVRNVVSVVSNVVSVVVNVVSSVVSRPPPDDDDDPDDDDDDDDPDDPDDDPPDDD

Secondary structure (DSSP, 8-state):
-PPPHHHHHHHHTSTTHHHHHHHHHHHHHHHHHHHHSTTTS-HHHHHHHHHHHHHHHHHHHHHHHHHHH-SSS-------PPP--------------

Radius of gyration: 20.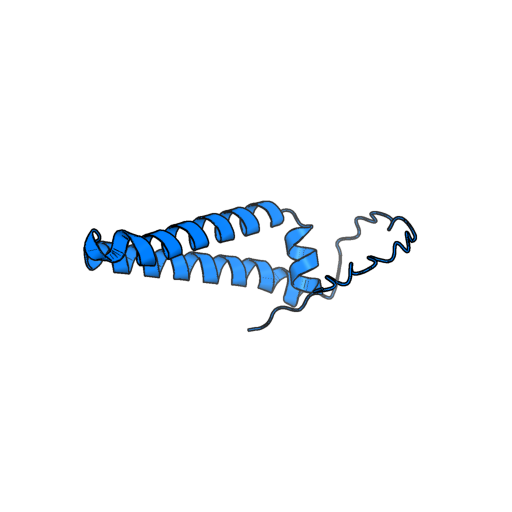03 Å; chains: 1; bounding box: 53×33×52 Å